Protein AF-A0A376Y9Z8-F1 (afdb_monomer_lite)

InterPro domains:
  IPR008007 Peptidase M42 [PF05343] (1-82)
  IPR023367 Peptidase M42, domain 2 [G3DSA:2.40.30.40] (10-84)
  IPR051464 Peptidase M42 aminopeptidase [PTHR32481] (1-82)

Foldseek 3Di:
DDDDDPDDKDWDFDDADFQGKTWIDTDPDDQQVCQAQHWDWDQAPVRQTQIWTWHFDDDPRHTDRIITGRPGRGPVSNVVSRVCSVPPPDD

pLDDT: mean 91.06, std 14.17, range [37.16, 98.44]

Structure (mmCIF, N/CA/C/O backbone):
data_AF-A0A376Y9Z8-F1
#
_entry.id   AF-A0A376Y9Z8-F1
#
loop_
_atom_site.group_PDB
_atom_site.id
_atom_site.type_symbol
_atom_site.label_atom_id
_atom_site.label_alt_id
_atom_site.label_comp_id
_atom_site.label_asym_id
_atom_site.label_entity_id
_atom_site.label_seq_id
_atom_site.pdbx_PDB_ins_code
_atom_site.Cartn_x
_atom_site.Cartn_y
_atom_site.Cartn_z
_atom_site.occupancy
_atom_site.B_iso_or_equiv
_atom_site.auth_seq_id
_atom_site.auth_comp_id
_atom_site.auth_asym_id
_atom_site.auth_atom_id
_atom_site.pdbx_PDB_model_num
ATOM 1 N N . MET A 1 1 ? 24.220 -29.814 -0.740 1.00 73.69 1 MET A N 1
ATOM 2 C CA . MET A 1 1 ? 23.483 -28.808 0.056 1.00 73.69 1 MET A CA 1
ATOM 3 C C . MET A 1 1 ? 22.519 -28.104 -0.887 1.00 73.69 1 MET A C 1
ATOM 5 O O . MET A 1 1 ? 22.968 -27.697 -1.948 1.00 73.69 1 MET A O 1
ATOM 9 N N . ILE A 1 2 ? 21.227 -28.031 -0.555 1.00 86.94 2 ILE A N 1
ATOM 10 C CA . ILE A 1 2 ? 20.206 -27.320 -1.347 1.00 86.94 2 ILE A CA 1
ATOM 11 C C . ILE A 1 2 ? 19.759 -26.104 -0.530 1.00 86.94 2 ILE A C 1
ATOM 13 O O . ILE A 1 2 ? 19.508 -26.250 0.664 1.00 86.94 2 ILE A O 1
ATOM 17 N N . CYS A 1 3 ? 19.698 -24.927 -1.155 1.00 92.25 3 CYS A N 1
ATOM 18 C CA . CYS A 1 3 ? 19.310 -23.664 -0.522 1.00 92.25 3 CYS A CA 1
ATOM 19 C C . CYS A 1 3 ? 18.313 -22.911 -1.416 1.00 92.25 3 CYS A C 1
ATOM 21 O O . CYS A 1 3 ? 18.479 -22.889 -2.635 1.00 92.25 3 CYS A O 1
ATOM 23 N N . ALA A 1 4 ? 17.298 -22.305 -0.800 1.00 94.69 4 ALA A N 1
ATOM 24 C CA . ALA A 1 4 ? 16.298 -21.442 -1.425 1.00 94.69 4 ALA A CA 1
ATOM 25 C C . ALA A 1 4 ? 15.914 -20.319 -0.446 1.00 94.69 4 ALA A C 1
ATOM 27 O O . ALA A 1 4 ? 16.085 -20.474 0.765 1.00 94.69 4 ALA A O 1
ATOM 28 N N . HIS A 1 5 ? 15.403 -19.202 -0.964 1.00 94.75 5 HIS A N 1
ATOM 29 C CA . HIS A 1 5 ? 14.957 -18.074 -0.147 1.00 94.75 5 HIS A CA 1
ATOM 30 C C . HIS A 1 5 ? 13.458 -18.206 0.186 1.00 94.75 5 HIS A C 1
ATOM 32 O O . HIS A 1 5 ? 12.690 -18.742 -0.611 1.00 94.75 5 HIS A O 1
ATOM 38 N N . MET A 1 6 ? 13.054 -17.781 1.388 1.00 96.19 6 MET A N 1
ATOM 39 C CA . MET A 1 6 ? 11.660 -17.860 1.869 1.00 96.19 6 MET A CA 1
ATOM 40 C C . MET A 1 6 ? 10.950 -16.505 1.840 1.00 96.19 6 MET A C 1
ATOM 42 O O . MET A 1 6 ? 9.743 -16.429 2.056 1.00 96.19 6 MET A O 1
ATOM 46 N N . ASP A 1 7 ? 11.709 -15.433 1.647 1.00 94.81 7 ASP A N 1
ATOM 47 C CA . ASP A 1 7 ? 11.210 -14.075 1.583 1.00 94.81 7 ASP A CA 1
ATOM 48 C C . ASP A 1 7 ? 10.697 -13.741 0.183 1.00 94.81 7 ASP A C 1
ATOM 50 O O . ASP A 1 7 ? 11.211 -14.205 -0.836 1.00 94.81 7 ASP A O 1
ATOM 54 N N . GLU A 1 8 ? 9.675 -12.898 0.151 1.00 96.25 8 GLU A N 1
ATOM 55 C CA . GLU A 1 8 ? 9.110 -12.341 -1.067 1.00 96.25 8 GLU A CA 1
ATOM 56 C C . GLU A 1 8 ? 9.317 -10.826 -1.070 1.00 96.25 8 GLU A C 1
ATOM 58 O O . GLU A 1 8 ? 9.461 -10.183 -0.026 1.00 96.25 8 GLU A O 1
ATOM 63 N N . VAL A 1 9 ? 9.290 -10.235 -2.263 1.00 97.25 9 VAL A N 1
ATOM 64 C CA . VAL A 1 9 ? 9.191 -8.780 -2.391 1.00 97.25 9 VAL A CA 1
ATOM 65 C C . VAL A 1 9 ? 7.813 -8.309 -1.925 1.00 97.25 9 VAL A C 1
ATOM 67 O O . VAL A 1 9 ? 6.808 -8.988 -2.129 1.00 97.25 9 VAL A O 1
ATOM 70 N N . GLY A 1 10 ? 7.741 -7.123 -1.330 1.00 97.56 10 GLY A N 1
ATOM 71 C CA . GLY A 1 10 ? 6.482 -6.609 -0.800 1.00 97.56 10 GLY A CA 1
ATOM 72 C C . GLY A 1 10 ? 6.587 -5.180 -0.298 1.00 97.56 10 GLY A C 1
ATOM 73 O O . GLY A 1 10 ? 7.391 -4.392 -0.795 1.00 97.56 10 GLY A O 1
ATOM 74 N N . PHE A 1 11 ? 5.767 -4.847 0.695 1.00 98.25 11 PHE A N 1
ATOM 75 C CA . PHE A 1 11 ? 5.694 -3.508 1.268 1.00 98.25 11 PHE A CA 1
ATOM 76 C C . PHE A 1 11 ? 5.614 -3.563 2.792 1.00 98.25 11 PHE A C 1
ATOM 78 O O . PHE A 1 11 ? 5.033 -4.486 3.362 1.00 98.25 11 PHE A O 1
ATOM 85 N N . MET A 1 12 ? 6.169 -2.548 3.447 1.00 97.88 12 MET A N 1
ATOM 86 C CA . MET A 1 12 ? 6.123 -2.361 4.893 1.00 97.88 12 MET A CA 1
ATOM 87 C C . MET A 1 12 ? 5.392 -1.062 5.228 1.00 97.88 12 MET A C 1
ATOM 89 O O . MET A 1 12 ? 5.689 -0.018 4.649 1.00 97.88 12 MET A O 1
ATOM 93 N N . VAL A 1 13 ? 4.462 -1.124 6.184 1.00 97.62 13 VAL A N 1
ATOM 94 C CA . VAL A 1 13 ? 3.779 0.059 6.726 1.00 97.62 13 VAL A CA 1
ATOM 95 C C . VAL A 1 13 ? 4.795 0.971 7.411 1.00 97.62 13 VAL A C 1
ATOM 97 O O . VAL A 1 13 ? 5.529 0.530 8.294 1.00 97.62 13 VAL A O 1
ATOM 100 N N . ARG A 1 14 ? 4.826 2.243 7.005 1.00 97.94 14 ARG A N 1
ATOM 101 C CA . ARG A 1 14 ? 5.724 3.274 7.542 1.00 97.94 14 ARG A CA 1
ATOM 102 C C . ARG A 1 14 ? 5.001 4.213 8.500 1.00 97.94 14 ARG A C 1
ATOM 104 O O . ARG A 1 14 ? 5.503 4.488 9.586 1.00 97.94 14 ARG A O 1
ATOM 111 N N . SER A 1 15 ? 3.858 4.736 8.076 1.00 97.81 15 SER A N 1
ATOM 112 C CA . SER A 1 15 ? 3.075 5.724 8.818 1.00 97.81 15 SER A CA 1
ATOM 113 C C . SER A 1 15 ? 1.606 5.634 8.441 1.00 97.81 15 SER A C 1
ATOM 115 O O . SER A 1 15 ? 1.249 5.059 7.415 1.00 97.81 15 SER A O 1
ATOM 117 N N . ILE A 1 16 ? 0.753 6.189 9.297 1.00 97.56 16 ILE A N 1
ATOM 118 C CA . ILE A 1 16 ? -0.683 6.306 9.056 1.00 97.56 16 ILE A CA 1
ATOM 119 C C . ILE A 1 16 ? -1.042 7.778 9.230 1.00 97.56 16 ILE A C 1
ATOM 121 O O . ILE A 1 16 ? -0.704 8.381 10.253 1.00 97.56 16 ILE A O 1
ATOM 125 N N . SER A 1 17 ? -1.670 8.360 8.211 1.00 96.69 17 SER A N 1
ATOM 126 C CA . SER A 1 17 ? -2.088 9.758 8.208 1.00 96.69 17 SER A CA 1
ATOM 127 C C . SER A 1 17 ? -3.333 9.968 9.076 1.00 96.69 17 SER A C 1
ATOM 129 O O . SER A 1 17 ? -4.008 9.018 9.481 1.00 96.69 17 SER A O 1
ATOM 131 N N . ARG A 1 18 ? -3.666 11.232 9.362 1.00 96.44 18 ARG A N 1
ATOM 132 C CA . ARG A 1 18 ? -4.867 11.572 10.145 1.00 96.44 18 ARG A CA 1
ATOM 133 C C . ARG A 1 18 ? -6.153 11.205 9.412 1.00 96.44 18 ARG A C 1
ATOM 135 O O . ARG A 1 18 ? -7.135 10.861 10.056 1.00 96.44 18 ARG A O 1
ATOM 142 N N . GLU A 1 19 ? -6.110 11.249 8.087 1.00 96.12 19 GLU A N 1
ATOM 143 C CA . GLU A 1 19 ? -7.196 10.942 7.158 1.00 96.12 19 GLU A CA 1
ATOM 144 C C . GLU A 1 19 ? -7.365 9.430 6.932 1.00 96.12 19 GLU A C 1
ATOM 146 O O . GLU A 1 19 ? -8.285 9.023 6.234 1.00 96.12 19 GLU A O 1
ATOM 151 N N . GLY A 1 20 ? -6.497 8.594 7.519 1.00 95.81 20 GLY A N 1
ATOM 152 C CA . GLY A 1 20 ? -6.563 7.136 7.396 1.00 95.81 20 GLY A CA 1
ATOM 153 C C . GLY A 1 20 ? -5.755 6.547 6.234 1.00 95.81 20 GLY A C 1
ATOM 154 O O . GLY A 1 20 ? -5.841 5.345 5.991 1.00 95.81 20 GLY A O 1
ATOM 155 N N . ALA A 1 21 ? -4.935 7.343 5.539 1.00 95.88 21 ALA A N 1
ATOM 156 C CA . ALA A 1 21 ? -4.042 6.820 4.507 1.00 95.88 21 ALA A CA 1
ATOM 157 C C . ALA A 1 21 ? -2.848 6.084 5.137 1.00 95.88 21 ALA A C 1
ATOM 159 O O . ALA A 1 21 ? -2.239 6.581 6.086 1.00 95.88 21 ALA A O 1
ATOM 160 N N . ILE A 1 22 ? -2.487 4.915 4.603 1.00 98.19 22 ILE A N 1
ATOM 161 C CA . ILE A 1 22 ? -1.402 4.082 5.139 1.00 98.19 22 ILE A CA 1
ATOM 162 C C . ILE A 1 22 ? -0.188 4.193 4.218 1.00 98.19 22 ILE A C 1
ATOM 164 O O . ILE A 1 22 ? -0.152 3.556 3.169 1.00 98.19 22 ILE A O 1
ATOM 168 N N . ASP A 1 23 ? 0.819 4.978 4.593 1.00 98.31 23 ASP A N 1
ATOM 169 C CA . ASP A 1 23 ? 2.044 5.102 3.801 1.00 98.31 23 ASP A CA 1
ATOM 170 C C . ASP A 1 23 ? 2.890 3.827 3.915 1.00 98.31 23 ASP A C 1
ATOM 172 O O . ASP A 1 23 ? 3.101 3.291 5.013 1.00 98.31 23 ASP A O 1
ATOM 176 N N . VAL A 1 24 ? 3.438 3.367 2.789 1.00 98.44 24 VAL A N 1
ATOM 177 C CA . VAL A 1 24 ? 4.255 2.150 2.724 1.00 98.44 24 VAL A CA 1
ATOM 178 C C . VAL A 1 24 ? 5.591 2.366 2.016 1.00 98.44 24 VAL A C 1
ATOM 180 O O . VAL A 1 24 ? 5.741 3.214 1.137 1.00 98.44 24 VAL A O 1
ATOM 183 N N . LEU A 1 25 ? 6.580 1.558 2.395 1.00 98.00 25 LEU A N 1
ATOM 184 C CA . LEU A 1 25 ? 7.882 1.467 1.733 1.00 98.00 25 LEU A CA 1
ATOM 185 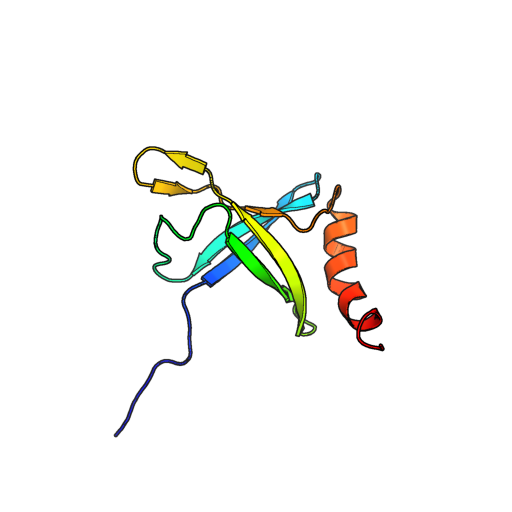C C . LEU A 1 25 ? 8.051 0.091 1.080 1.00 98.00 25 LEU A C 1
ATOM 187 O O . LEU A 1 25 ? 7.583 -0.900 1.642 1.00 98.00 25 LEU A O 1
ATOM 191 N N . PRO A 1 26 ? 8.721 -0.003 -0.079 1.00 97.50 26 PRO A N 1
ATOM 192 C CA . PRO A 1 26 ? 8.957 -1.280 -0.733 1.00 97.50 26 PRO A CA 1
ATOM 193 C C . PRO A 1 26 ? 10.037 -2.071 0.018 1.00 97.50 26 PRO A C 1
ATOM 195 O O . PRO A 1 26 ? 11.042 -1.512 0.459 1.00 97.50 26 PRO A O 1
ATOM 198 N N . VAL A 1 27 ? 9.842 -3.382 0.126 1.00 97.38 27 VAL A N 1
ATOM 199 C CA . VAL A 1 27 ? 10.828 -4.344 0.627 1.00 97.38 27 VAL A CA 1
ATOM 200 C C . VAL A 1 27 ? 11.265 -5.206 -0.553 1.00 97.38 27 VAL A C 1
ATOM 202 O O . VAL A 1 27 ? 10.449 -5.890 -1.173 1.00 97.38 27 VAL A O 1
ATOM 205 N N . GLY A 1 28 ? 12.551 -5.133 -0.897 1.00 95.56 28 GLY A N 1
ATOM 206 C CA . GLY A 1 28 ? 13.085 -5.715 -2.128 1.00 95.56 28 GLY A CA 1
ATOM 207 C C . GLY A 1 28 ? 12.747 -4.898 -3.384 1.00 95.56 28 GLY A C 1
ATOM 208 O O . GLY A 1 28 ? 12.282 -3.759 -3.313 1.00 95.56 28 GLY A O 1
ATOM 209 N N . ASN A 1 29 ? 13.008 -5.468 -4.565 1.00 95.81 29 ASN A N 1
ATOM 210 C CA . ASN A 1 29 ? 12.862 -4.764 -5.843 1.00 95.81 29 ASN A CA 1
ATOM 211 C C . ASN A 1 29 ? 11.478 -4.984 -6.481 1.00 95.81 29 ASN A C 1
ATOM 213 O O . ASN A 1 29 ? 11.344 -5.664 -7.501 1.00 95.81 29 ASN A O 1
ATOM 217 N N . VAL A 1 30 ? 10.432 -4.415 -5.873 1.00 97.06 30 VAL A N 1
ATOM 218 C CA . VAL A 1 30 ? 9.083 -4.438 -6.461 1.00 97.06 30 VAL A CA 1
ATOM 219 C C . VAL A 1 30 ? 9.071 -3.624 -7.757 1.00 97.06 30 VAL A C 1
ATOM 221 O O . VAL A 1 30 ? 9.467 -2.455 -7.759 1.00 97.06 30 VAL A O 1
ATOM 224 N N . ARG A 1 31 ? 8.587 -4.219 -8.855 1.00 96.50 31 ARG A N 1
ATOM 225 C CA . ARG A 1 31 ? 8.514 -3.575 -10.179 1.00 96.50 31 ARG A CA 1
ATOM 226 C C . ARG A 1 31 ? 7.708 -2.276 -10.123 1.00 96.50 31 ARG A C 1
ATOM 228 O O . ARG A 1 31 ? 6.637 -2.263 -9.530 1.00 96.50 31 ARG A O 1
ATOM 235 N N . MET A 1 32 ? 8.159 -1.227 -10.814 1.00 96.19 32 MET A N 1
ATOM 236 C CA . MET A 1 32 ? 7.465 0.075 -10.840 1.00 96.19 32 MET A CA 1
ATOM 237 C C . MET A 1 32 ? 6.009 -0.037 -11.310 1.00 96.19 32 MET A C 1
ATOM 239 O O . MET A 1 32 ? 5.114 0.515 -10.681 1.00 96.19 32 MET A O 1
ATOM 243 N N . ALA A 1 33 ? 5.752 -0.843 -12.344 1.00 94.31 33 ALA A N 1
ATOM 244 C CA . ALA A 1 33 ? 4.400 -1.095 -12.851 1.00 94.31 33 ALA A CA 1
ATOM 245 C C . ALA A 1 33 ? 3.472 -1.812 -11.846 1.00 94.31 33 ALA A C 1
ATOM 247 O O . ALA A 1 33 ? 2.259 -1.770 -12.008 1.00 94.31 33 ALA A O 1
ATOM 248 N N . ALA A 1 34 ? 4.023 -2.457 -10.811 1.00 95.88 34 ALA A N 1
ATOM 249 C CA . ALA A 1 34 ? 3.268 -3.140 -9.758 1.00 95.88 34 ALA A CA 1
ATOM 250 C C . ALA A 1 34 ? 3.066 -2.264 -8.504 1.00 95.88 34 ALA A C 1
ATOM 252 O O . ALA A 1 34 ? 2.703 -2.775 -7.448 1.00 95.88 34 ALA A O 1
ATOM 253 N N . ARG A 1 35 ? 3.335 -0.955 -8.590 1.00 97.44 35 ARG A N 1
ATOM 254 C CA . ARG A 1 35 ? 3.192 -0.002 -7.474 1.00 97.44 35 ARG A CA 1
ATOM 255 C C . ARG A 1 35 ? 1.965 0.909 -7.595 1.00 97.44 35 ARG A C 1
ATOM 257 O O . ARG A 1 35 ? 1.808 1.795 -6.766 1.00 97.44 35 ARG A O 1
ATOM 264 N N . GLN A 1 36 ? 1.124 0.712 -8.613 1.00 97.31 36 GLN A N 1
ATOM 265 C CA . GLN A 1 36 ? -0.069 1.529 -8.865 1.00 97.31 36 GLN A CA 1
ATOM 266 C C . GLN A 1 36 ? -1.321 0.659 -8.989 1.00 97.31 36 GLN A C 1
ATOM 268 O O . GLN A 1 36 ? -1.292 -0.373 -9.668 1.00 97.31 36 GLN A O 1
ATOM 273 N N . LEU A 1 37 ? -2.408 1.099 -8.352 1.00 97.44 37 LEU A N 1
ATOM 274 C CA . LEU A 1 37 ? -3.741 0.478 -8.362 1.00 97.44 37 LEU A CA 1
ATOM 275 C C . LEU A 1 37 ? -3.741 -1.053 -8.166 1.00 97.44 37 LEU A C 1
ATOM 277 O O . LEU A 1 37 ? -4.459 -1.778 -8.858 1.00 97.44 37 LEU A O 1
ATOM 281 N N . GLN A 1 38 ? -2.921 -1.564 -7.244 1.00 98.25 38 GLN A N 1
ATOM 282 C CA . GLN A 1 38 ? -2.803 -3.003 -6.991 1.00 98.25 38 GLN A CA 1
ATOM 283 C C . GLN A 1 38 ? -3.605 -3.434 -5.758 1.00 98.25 38 GLN A C 1
ATOM 285 O O . GLN A 1 38 ? -3.437 -2.840 -4.692 1.00 98.25 38 GLN A O 1
ATOM 290 N N . PRO A 1 39 ? -4.426 -4.496 -5.836 1.00 98.12 39 PRO A N 1
ATOM 291 C CA . PRO A 1 39 ? -5.027 -5.083 -4.646 1.00 98.12 39 PRO A CA 1
ATOM 292 C C . PRO A 1 39 ? -3.939 -5.720 -3.773 1.00 98.12 39 PRO A C 1
ATOM 294 O O . PRO A 1 39 ? -3.126 -6.520 -4.239 1.00 98.12 39 PRO A O 1
ATOM 297 N N . VAL A 1 40 ? -3.936 -5.383 -2.487 1.00 97.94 40 VAL A N 1
ATOM 298 C CA . VAL A 1 40 ? -2.968 -5.871 -1.500 1.00 97.94 40 VAL A CA 1
ATOM 299 C C . VAL A 1 40 ? -3.668 -6.311 -0.218 1.00 97.94 40 VAL A C 1
ATOM 301 O O . VAL A 1 40 ? -4.870 -6.123 -0.026 1.00 97.94 40 VAL A O 1
ATOM 304 N N . ARG A 1 41 ? -2.901 -6.921 0.686 1.00 97.25 41 ARG A N 1
ATOM 305 C CA . ARG A 1 41 ? -3.347 -7.256 2.038 1.00 97.25 41 ARG A CA 1
ATOM 306 C C . ARG A 1 41 ? -2.317 -6.797 3.058 1.00 97.25 41 ARG A C 1
ATOM 308 O O . ARG A 1 41 ? -1.131 -7.077 2.899 1.00 97.25 41 ARG A O 1
ATOM 315 N N . ILE A 1 42 ? -2.776 -6.158 4.124 1.00 96.94 42 ILE A N 1
ATOM 316 C CA . ILE A 1 42 ? -1.950 -5.832 5.286 1.00 96.94 42 ILE A CA 1
ATOM 317 C C . ILE A 1 42 ? -2.121 -6.959 6.297 1.00 96.94 42 ILE A C 1
ATOM 319 O O . ILE A 1 42 ? -3.247 -7.300 6.660 1.00 96.94 42 ILE A O 1
ATOM 323 N N . THR A 1 43 ? -1.008 -7.549 6.734 1.00 95.56 43 THR A N 1
ATOM 324 C CA . THR A 1 43 ? -1.008 -8.541 7.817 1.00 95.56 43 THR A CA 1
ATOM 325 C C . THR A 1 43 ? -0.580 -7.850 9.105 1.00 95.56 43 THR A C 1
ATOM 327 O O . THR A 1 43 ? 0.514 -7.290 9.164 1.00 95.56 43 THR A O 1
ATOM 330 N N . THR A 1 44 ? -1.445 -7.841 10.118 1.00 94.56 44 THR A N 1
ATOM 331 C CA . THR A 1 44 ? -1.140 -7.218 11.415 1.00 94.56 44 THR A CA 1
ATOM 332 C C . THR A 1 44 ? -0.324 -8.153 12.306 1.00 94.56 44 THR A C 1
ATOM 334 O O . THR A 1 44 ? -0.147 -9.332 11.999 1.00 94.56 44 THR A O 1
ATOM 337 N N . ARG A 1 45 ? 0.144 -7.645 13.454 1.00 92.06 45 ARG A N 1
ATOM 338 C CA . ARG A 1 45 ? 0.837 -8.457 14.472 1.00 92.06 45 ARG A CA 1
ATOM 339 C C . ARG A 1 45 ? -0.020 -9.604 15.018 1.00 92.06 45 ARG A C 1
ATOM 341 O O . ARG A 1 45 ? 0.532 -10.595 15.470 1.00 92.06 45 ARG A O 1
ATOM 348 N N . GLU A 1 46 ? -1.344 -9.477 14.958 1.00 91.25 46 GLU A N 1
ATOM 349 C CA . GLU A 1 46 ? -2.292 -10.521 15.369 1.00 91.25 46 GLU A CA 1
ATOM 350 C C . GLU A 1 46 ? -2.678 -11.465 14.216 1.00 91.25 46 GLU A C 1
ATOM 352 O O . GLU A 1 46 ? -3.674 -12.184 14.304 1.00 91.25 46 GLU A O 1
ATOM 357 N N . GLU A 1 47 ? -1.928 -11.425 13.108 1.00 91.12 47 GLU A N 1
ATOM 358 C CA . GLU A 1 47 ? -2.143 -12.219 11.890 1.00 91.12 47 GLU A CA 1
ATOM 359 C C . GLU A 1 47 ? -3.490 -11.958 11.190 1.00 91.12 47 GLU A C 1
ATOM 361 O O . GLU A 1 47 ? -3.930 -12.707 10.310 1.00 91.12 47 GLU A O 1
ATOM 366 N N . CYS A 1 48 ? -4.140 -10.845 11.536 1.00 91.31 48 CYS A N 1
ATOM 367 C CA . CYS A 1 48 ? -5.311 -10.345 10.834 1.00 91.31 48 CYS A CA 1
ATOM 368 C C . CYS A 1 48 ? -4.915 -9.862 9.436 1.00 91.31 48 CYS A C 1
ATOM 370 O O . CYS A 1 48 ? -3.913 -9.166 9.281 1.00 91.31 48 CYS A O 1
ATOM 372 N N . LYS A 1 49 ? -5.713 -10.216 8.422 1.00 94.06 49 LYS A N 1
ATOM 373 C CA . LYS A 1 49 ? -5.483 -9.821 7.025 1.00 94.06 49 LYS A CA 1
ATOM 374 C C . LYS A 1 49 ? -6.544 -8.819 6.600 1.00 94.06 49 LYS A C 1
ATOM 376 O O . LYS A 1 49 ? -7.711 -9.188 6.491 1.00 94.06 49 LYS A O 1
ATOM 381 N N . ILE A 1 50 ? -6.120 -7.590 6.340 1.00 95.88 50 ILE A N 1
ATOM 382 C CA . ILE A 1 50 ? -6.988 -6.489 5.919 1.00 95.88 50 ILE A CA 1
ATOM 383 C C . ILE A 1 50 ? -6.772 -6.266 4.419 1.00 95.88 50 ILE A C 1
ATOM 385 O O . ILE A 1 50 ? -5.630 -6.002 4.029 1.00 95.88 50 ILE A O 1
ATOM 389 N N . PRO A 1 51 ? -7.799 -6.417 3.564 1.00 96.88 51 PRO A N 1
ATOM 390 C CA . PRO A 1 51 ? -7.675 -6.078 2.152 1.00 96.88 51 PRO A CA 1
ATOM 391 C C . PRO A 1 51 ? -7.526 -4.562 1.980 1.00 96.88 51 PRO A C 1
ATOM 393 O O . PRO A 1 51 ? -8.091 -3.788 2.750 1.00 96.88 51 PRO A O 1
ATOM 396 N N . GLY A 1 52 ? -6.787 -4.147 0.957 1.00 97.12 52 GLY A N 1
ATOM 397 C CA . GLY A 1 52 ? -6.638 -2.743 0.595 1.00 97.12 52 GLY A CA 1
ATOM 398 C C . GLY A 1 52 ? -6.201 -2.564 -0.853 1.00 97.12 52 GLY A C 1
ATOM 399 O O . GLY A 1 52 ? -5.889 -3.535 -1.548 1.00 97.12 52 GLY A O 1
ATOM 400 N N . LEU A 1 53 ? -6.171 -1.315 -1.300 1.00 98.38 53 LEU A N 1
A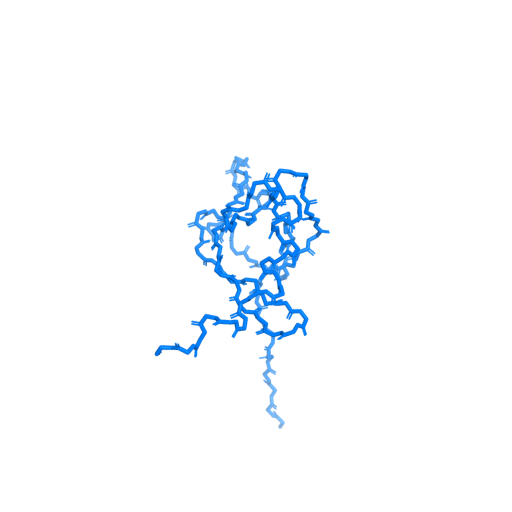TOM 401 C CA . LEU A 1 53 ? -5.704 -0.912 -2.620 1.00 98.38 53 LEU A CA 1
ATOM 402 C C . LEU A 1 53 ? -4.423 -0.093 -2.468 1.00 98.38 53 LEU A C 1
AT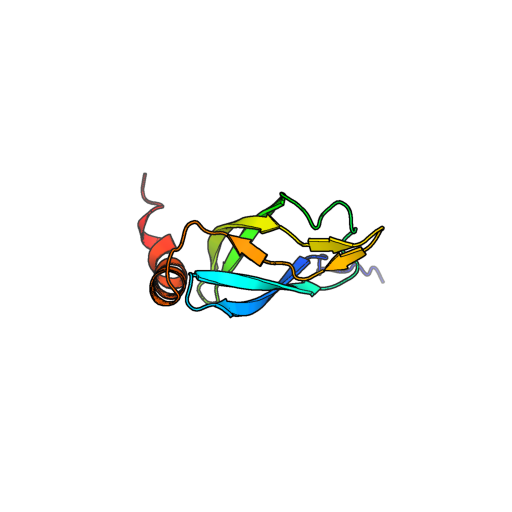OM 404 O O . LEU A 1 53 ? -4.426 0.957 -1.834 1.00 98.38 53 LEU A O 1
ATOM 408 N N . LEU A 1 54 ? -3.327 -0.586 -3.033 1.00 98.44 54 LEU A N 1
ATOM 409 C CA . LEU A 1 54 ? -2.063 0.130 -3.123 1.00 98.44 54 LEU A CA 1
ATOM 410 C C . LEU A 1 54 ? -2.097 1.077 -4.318 1.00 98.44 54 LEU A C 1
ATOM 412 O O . LEU A 1 54 ? -2.371 0.638 -5.437 1.00 98.44 54 LEU A O 1
ATOM 416 N N . ASP A 1 55 ? -1.709 2.325 -4.102 1.00 98.19 55 ASP A N 1
ATOM 417 C CA . ASP A 1 55 ? -1.408 3.260 -5.176 1.00 98.19 55 ASP A CA 1
ATOM 418 C C . ASP A 1 55 ? -0.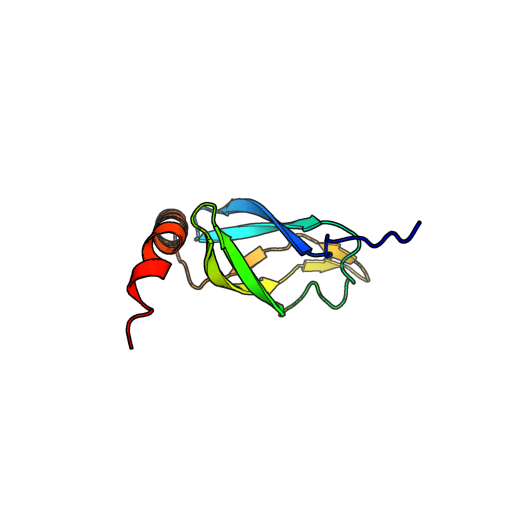159 4.093 -4.874 1.00 98.19 55 ASP A C 1
ATOM 420 O O . ASP A 1 55 ? 0.275 4.196 -3.725 1.00 98.19 55 ASP A O 1
ATOM 424 N N . GLY A 1 56 ? 0.448 4.661 -5.911 1.00 97.06 56 GLY A N 1
ATOM 425 C CA . GLY A 1 56 ? 1.654 5.471 -5.789 1.00 97.06 56 GLY A CA 1
ATOM 426 C C . GLY A 1 56 ? 1.752 6.537 -6.869 1.00 97.06 56 GLY A C 1
ATOM 427 O O . GLY A 1 56 ? 1.254 6.373 -7.987 1.00 97.06 56 GLY A O 1
ATOM 428 N N . AS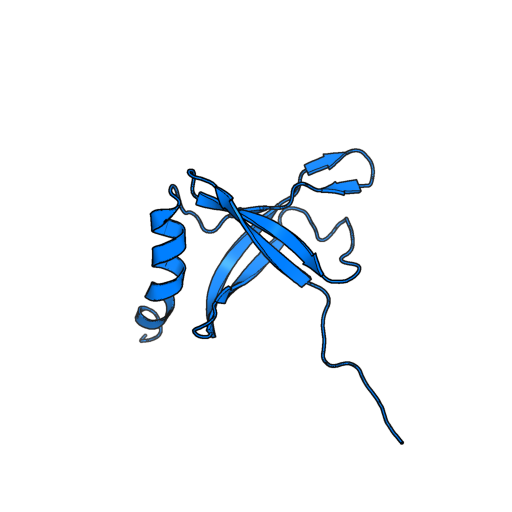P A 1 57 ? 2.458 7.614 -6.545 1.00 96.62 57 ASP A N 1
ATOM 429 C CA . ASP A 1 57 ? 2.637 8.759 -7.427 1.00 96.62 57 ASP A CA 1
ATOM 430 C C . ASP A 1 57 ? 3.707 8.457 -8.477 1.00 96.62 57 ASP A C 1
ATOM 432 O O . ASP A 1 57 ? 4.871 8.183 -8.152 1.00 96.62 57 ASP A O 1
ATOM 436 N N . ARG A 1 58 ? 3.318 8.534 -9.755 1.00 95.12 58 ARG A N 1
ATOM 437 C CA . ARG A 1 58 ? 4.223 8.312 -10.887 1.00 95.12 58 ARG A CA 1
ATOM 438 C C . ARG A 1 58 ? 4.841 9.616 -11.374 1.00 95.12 58 ARG A C 1
ATOM 440 O O . ARG A 1 58 ? 4.140 10.503 -11.855 1.00 95.12 58 ARG A O 1
ATOM 447 N N . GLN A 1 59 ? 6.167 9.681 -11.335 1.00 95.44 59 GLN A N 1
ATOM 448 C CA . GLN A 1 59 ? 6.972 10.758 -11.906 1.00 95.44 59 GLN A CA 1
ATOM 449 C C . GLN A 1 59 ? 7.911 10.157 -12.955 1.00 95.44 59 GLN A C 1
ATOM 451 O O . GLN A 1 59 ? 8.921 9.531 -12.640 1.00 95.44 59 GLN A O 1
ATOM 456 N N . GLY A 1 60 ? 7.543 10.291 -14.232 1.00 93.75 60 GLY A N 1
ATOM 457 C CA . GLY A 1 60 ? 8.256 9.625 -15.321 1.00 93.75 60 GLY A CA 1
ATOM 458 C C . GLY A 1 60 ? 8.162 8.101 -15.204 1.00 93.75 60 GLY A C 1
ATOM 459 O O . GLY A 1 60 ? 7.064 7.543 -15.289 1.00 93.75 60 GLY A O 1
ATOM 460 N N . ASN A 1 61 ? 9.314 7.446 -15.030 1.00 92.38 61 ASN A N 1
ATOM 461 C CA . ASN A 1 61 ? 9.421 5.991 -14.887 1.00 92.38 61 ASN A CA 1
ATOM 462 C C . ASN A 1 61 ? 9.419 5.514 -13.422 1.00 92.38 61 ASN A C 1
ATOM 464 O O . ASN A 1 61 ? 9.323 4.313 -13.169 1.00 92.38 61 ASN A O 1
ATOM 468 N N . ASP A 1 62 ? 9.516 6.441 -12.468 1.00 94.31 62 ASP A N 1
ATOM 469 C CA . ASP A 1 62 ? 9.552 6.124 -11.046 1.00 94.31 62 ASP A CA 1
ATOM 470 C C . ASP A 1 62 ? 8.164 6.242 -10.424 1.00 94.31 62 ASP A C 1
ATOM 472 O O . ASP A 1 62 ? 7.402 7.168 -10.710 1.00 94.31 62 ASP A O 1
ATOM 476 N N . VAL A 1 63 ? 7.849 5.294 -9.540 1.00 95.75 63 VAL A N 1
ATOM 477 C CA . VAL A 1 63 ? 6.645 5.323 -8.706 1.00 95.75 63 VAL A CA 1
ATOM 478 C C . VAL A 1 63 ? 7.069 5.353 -7.242 1.00 95.75 63 VAL A C 1
ATOM 480 O O . VAL A 1 63 ? 7.752 4.440 -6.757 1.00 95.75 63 VAL A O 1
ATOM 483 N N . SER A 1 64 ? 6.673 6.422 -6.553 1.00 94.50 64 SER A N 1
ATOM 484 C CA . SER A 1 64 ? 7.022 6.714 -5.159 1.00 94.50 64 SER A CA 1
ATOM 485 C C . SER A 1 64 ? 5.785 7.149 -4.361 1.00 94.50 64 SER A C 1
ATOM 487 O O . SER A 1 64 ? 4.669 6.966 -4.833 1.00 94.50 64 SER A O 1
ATOM 489 N N . ALA A 1 65 ? 5.971 7.648 -3.132 1.00 95.94 65 ALA A N 1
ATOM 490 C CA . ALA A 1 65 ? 4.884 8.099 -2.248 1.00 95.94 65 ALA A CA 1
ATOM 491 C C . ALA A 1 65 ? 3.710 7.098 -2.141 1.00 95.94 65 ALA A C 1
ATOM 493 O O . ALA A 1 65 ? 2.543 7.467 -2.216 1.00 95.94 65 ALA A O 1
ATOM 494 N N . MET A 1 66 ? 4.037 5.811 -1.999 1.00 97.75 66 MET A N 1
ATOM 495 C CA . MET A 1 66 ? 3.044 4.741 -2.038 1.00 97.75 66 MET A CA 1
ATOM 496 C C . MET A 1 66 ? 2.185 4.709 -0.780 1.00 97.75 66 MET A C 1
ATOM 498 O O . MET A 1 66 ? 2.694 4.807 0.341 1.00 97.75 66 MET A O 1
ATOM 502 N N . ARG A 1 67 ? 0.887 4.499 -0.984 1.00 98.12 67 ARG A N 1
ATOM 503 C CA . ARG A 1 67 ? -0.131 4.430 0.058 1.00 98.12 67 ARG A CA 1
ATOM 504 C C . ARG A 1 67 ? -1.054 3.250 -0.172 1.00 98.12 67 ARG A C 1
ATOM 506 O O . ARG A 1 67 ? -1.330 2.884 -1.309 1.00 98.12 67 ARG A O 1
ATOM 513 N N . VAL A 1 68 ? -1.547 2.673 0.914 1.00 98.38 68 VAL A N 1
ATOM 514 C CA . VAL A 1 68 ? -2.611 1.673 0.891 1.00 98.38 68 VAL A CA 1
ATOM 515 C C . VAL A 1 68 ? -3.882 2.299 1.445 1.00 98.38 68 VAL A C 1
ATOM 517 O O . VAL A 1 68 ? -3.884 2.826 2.559 1.00 98.38 68 VAL A O 1
ATOM 520 N N . ASP A 1 69 ? -4.953 2.223 0.666 1.00 97.44 69 ASP A N 1
ATOM 521 C CA . ASP A 1 69 ? -6.302 2.583 1.081 1.00 97.44 69 ASP A CA 1
ATOM 522 C C . ASP A 1 69 ? -7.065 1.327 1.524 1.00 97.44 69 ASP A C 1
ATOM 524 O O . ASP A 1 69 ? -7.090 0.314 0.821 1.00 97.44 69 ASP A O 1
ATOM 528 N N . ILE A 1 70 ? -7.673 1.391 2.706 1.00 96.69 70 ILE A N 1
ATOM 529 C CA . ILE A 1 70 ? -8.521 0.333 3.273 1.00 96.69 70 ILE A CA 1
ATOM 530 C C . ILE A 1 70 ? -9.979 0.793 3.456 1.00 96.69 70 ILE A C 1
ATOM 532 O O . ILE A 1 70 ? -10.768 0.101 4.095 1.00 96.69 70 ILE A O 1
ATOM 536 N N . GLY A 1 71 ? -10.335 1.971 2.935 1.00 95.88 71 GLY A N 1
ATOM 537 C CA . GLY A 1 71 ? -11.641 2.611 3.096 1.00 95.88 71 GLY A CA 1
ATOM 538 C C . GLY A 1 71 ? -11.817 3.387 4.407 1.00 95.88 71 GLY A C 1
ATOM 539 O O . GLY A 1 71 ? -12.936 3.801 4.713 1.00 95.88 71 GLY A O 1
ATOM 540 N N . ALA A 1 72 ? -10.746 3.577 5.182 1.00 96.38 72 ALA A N 1
ATOM 541 C CA . ALA A 1 72 ? -10.771 4.335 6.430 1.00 96.38 72 ALA A CA 1
ATOM 542 C C . ALA A 1 72 ? -10.758 5.847 6.167 1.00 96.38 72 ALA A C 1
ATOM 544 O O . ALA A 1 72 ? -10.136 6.323 5.220 1.00 96.38 72 ALA A O 1
ATOM 545 N N . ARG A 1 73 ? -11.425 6.606 7.037 1.00 96.62 73 ARG A N 1
ATOM 546 C CA . ARG A 1 73 ? -11.509 8.076 6.985 1.00 96.62 73 ARG A CA 1
ATOM 547 C C . ARG A 1 73 ? -10.793 8.762 8.142 1.00 96.62 73 ARG A C 1
ATOM 549 O O . ARG A 1 73 ? -10.812 9.988 8.247 1.00 96.62 73 ARG A O 1
ATOM 556 N N . SER A 1 74 ? -10.209 7.978 9.042 1.00 97.31 74 SER A N 1
ATOM 557 C CA . SER A 1 74 ? -9.450 8.483 10.176 1.00 97.31 74 SER A CA 1
ATOM 558 C C . SER A 1 74 ? -8.364 7.506 10.611 1.00 97.31 74 SER A C 1
ATOM 560 O O . SER A 1 74 ? -8.442 6.302 10.357 1.00 97.31 74 SER A O 1
ATOM 562 N N . TYR A 1 75 ? -7.369 8.026 11.325 1.00 96.25 75 TYR A N 1
ATOM 563 C CA . TYR A 1 75 ? -6.354 7.216 12.000 1.00 96.25 75 TYR A CA 1
ATOM 564 C C . TYR A 1 75 ? -6.970 6.137 12.909 1.00 96.25 75 TYR A C 1
ATOM 566 O O . TYR A 1 75 ? -6.538 4.983 12.892 1.00 96.25 75 TYR A O 1
ATOM 574 N N . ASP A 1 76 ? -8.004 6.494 13.674 1.00 96.44 76 ASP A N 1
ATOM 575 C CA . ASP A 1 76 ? -8.634 5.583 14.632 1.00 96.44 76 ASP A CA 1
ATOM 576 C C . ASP A 1 76 ? -9.359 4.428 13.934 1.00 96.44 76 ASP A C 1
ATOM 578 O O . ASP A 1 76 ? -9.282 3.289 14.396 1.00 96.44 76 ASP A O 1
ATOM 582 N N . GLU A 1 77 ? -10.006 4.684 12.793 1.00 96.12 77 GLU A N 1
ATOM 583 C CA . GLU A 1 77 ? -10.619 3.628 11.979 1.00 96.12 77 GLU A CA 1
ATOM 584 C C . GLU A 1 77 ? -9.574 2.626 11.469 1.00 96.12 77 GLU A C 1
ATOM 586 O O . GLU A 1 77 ? -9.816 1.417 11.509 1.00 96.12 77 GLU A O 1
ATOM 591 N N . VAL A 1 78 ? -8.382 3.091 11.073 1.00 95.56 78 VAL A N 1
ATOM 592 C CA . VAL A 1 78 ? -7.275 2.201 10.680 1.00 95.56 78 VAL A CA 1
ATOM 593 C C . VAL A 1 78 ? -6.815 1.339 11.858 1.00 95.56 78 VAL A C 1
ATOM 595 O O . VAL A 1 78 ? -6.638 0.126 11.714 1.00 95.56 78 VAL A O 1
ATOM 598 N N . MET A 1 79 ? -6.659 1.939 13.041 1.00 93.75 79 MET A N 1
ATOM 599 C CA . MET A 1 79 ? -6.273 1.214 14.256 1.00 93.75 79 MET A CA 1
ATOM 600 C C . MET A 1 79 ? -7.313 0.159 14.648 1.00 93.75 79 MET A C 1
ATOM 602 O O . MET A 1 79 ? -6.962 -0.962 15.020 1.00 93.75 79 MET A O 1
ATOM 606 N N . GLN A 1 80 ? -8.600 0.480 14.519 1.00 92.81 80 GLN A N 1
ATOM 607 C CA . GLN A 1 80 ? -9.689 -0.450 14.810 1.00 92.81 80 GLN A CA 1
ATOM 608 C C . GLN A 1 80 ? -9.786 -1.579 13.782 1.00 92.81 80 GLN A C 1
ATOM 610 O O . GLN A 1 80 ? -10.024 -2.725 14.175 1.00 92.81 80 GLN A O 1
ATOM 615 N N . ALA A 1 81 ? -9.564 -1.301 12.493 1.00 88.88 81 ALA A N 1
ATOM 616 C CA . ALA A 1 81 ? -9.534 -2.316 11.436 1.00 88.88 81 ALA A CA 1
ATOM 617 C C . ALA A 1 81 ? -8.483 -3.403 11.727 1.00 88.88 81 ALA A C 1
ATOM 619 O O . ALA A 1 81 ? -8.731 -4.594 11.514 1.00 88.88 81 ALA A O 1
ATOM 620 N N . GLY A 1 82 ? -7.349 -3.000 12.312 1.00 79.94 82 GLY A N 1
ATOM 621 C CA . GLY A 1 82 ? -6.297 -3.902 12.779 1.00 79.94 82 GLY A CA 1
ATOM 622 C C . GLY A 1 82 ? -6.738 -4.930 13.822 1.00 79.94 82 GLY A C 1
ATOM 623 O O . GLY A 1 82 ? -6.238 -6.055 13.808 1.00 79.94 82 GLY A O 1
ATOM 624 N N . ASN A 1 83 ? -7.713 -4.566 14.658 1.00 67.56 83 ASN A N 1
ATOM 625 C CA . ASN A 1 83 ? -8.201 -5.371 15.781 1.00 67.56 83 ASN A CA 1
ATOM 626 C C . ASN A 1 83 ? -9.478 -6.163 15.442 1.00 67.56 83 ASN A C 1
ATOM 628 O O . ASN A 1 83 ? -9.821 -7.136 16.111 1.00 67.56 83 ASN A O 1
ATOM 632 N N . SER A 1 84 ? -10.231 -5.741 14.422 1.00 59.09 84 SER A N 1
ATOM 633 C CA . SER A 1 84 ? -11.605 -6.212 14.190 1.00 59.09 84 SER A CA 1
ATOM 634 C C . SER A 1 84 ? -11.738 -7.336 13.155 1.00 59.09 84 SER A C 1
ATOM 636 O O . SER A 1 84 ? -12.753 -8.039 13.161 1.00 59.09 84 SER A O 1
ATOM 638 N N . SER A 1 85 ? -10.716 -7.613 12.331 1.00 54.88 85 SER A N 1
ATOM 639 C CA . SER A 1 85 ? -10.829 -8.619 11.253 1.00 54.88 85 SER A CA 1
ATOM 640 C C . SER A 1 85 ? -11.077 -10.065 11.738 1.00 54.88 85 SER A C 1
ATOM 642 O O . SER A 1 85 ? -11.548 -10.903 10.967 1.00 54.88 85 SER A O 1
ATOM 644 N N . ARG A 1 86 ? -10.840 -10.371 13.025 1.00 51.84 86 ARG A N 1
ATOM 645 C CA . ARG A 1 86 ? -11.170 -11.682 13.618 1.00 51.84 86 ARG A CA 1
ATOM 646 C C . ARG A 1 86 ? -12.673 -11.956 13.722 1.00 51.84 86 ARG A C 1
ATOM 648 O O . ARG A 1 86 ? -13.057 -13.120 13.729 1.00 51.84 86 ARG A O 1
ATOM 655 N N . ARG A 1 87 ? -13.532 -10.930 13.782 1.00 47.62 87 ARG A N 1
ATOM 656 C CA . ARG A 1 87 ? -14.978 -11.124 14.019 1.00 47.62 87 ARG A CA 1
ATOM 657 C C . ARG A 1 87 ? -15.780 -11.550 12.788 1.00 47.62 87 ARG A C 1
ATOM 659 O O . ARG A 1 87 ? -16.878 -12.059 12.957 1.00 47.62 87 ARG A O 1
ATOM 666 N N . SER A 1 88 ? -15.254 -11.385 11.573 1.00 49.16 88 SER A N 1
ATOM 667 C CA . SER A 1 88 ? -16.044 -11.596 10.347 1.00 49.16 88 SER A CA 1
ATOM 668 C C . SER A 1 88 ? -15.887 -12.981 9.699 1.00 49.16 88 SER A C 1
ATOM 670 O O . SER A 1 88 ? -16.475 -13.214 8.647 1.00 49.16 88 SER A O 1
ATOM 672 N N . ARG A 1 89 ? -15.109 -13.912 10.276 1.00 48.81 89 ARG A N 1
ATOM 673 C CA . ARG A 1 89 ? -14.862 -15.252 9.692 1.00 48.81 89 ARG A CA 1
ATOM 674 C C . ARG A 1 89 ? -15.760 -16.366 10.250 1.00 48.81 89 ARG A C 1
ATOM 676 O O . ARG A 1 89 ? -15.348 -17.521 10.306 1.00 48.81 89 ARG A O 1
ATOM 683 N N . HIS A 1 90 ? -16.971 -16.031 10.681 1.00 38.47 90 HIS A N 1
ATOM 684 C CA . HIS A 1 90 ? -18.018 -17.010 10.991 1.00 38.47 90 HIS A CA 1
ATOM 685 C C . HIS A 1 90 ? -19.218 -16.767 10.075 1.00 38.47 90 HIS A C 1
ATOM 687 O O . HIS A 1 90 ? -20.206 -16.175 10.497 1.00 38.47 90 HIS A O 1
ATOM 693 N N . VAL A 1 91 ? -19.083 -17.198 8.819 1.00 37.16 91 VAL A N 1
ATOM 694 C CA . VAL A 1 91 ? -20.185 -17.592 7.931 1.00 37.16 91 VAL A CA 1
ATOM 695 C C . VAL A 1 91 ? -19.703 -18.793 7.132 1.00 37.16 91 VAL A C 1
ATOM 697 O O 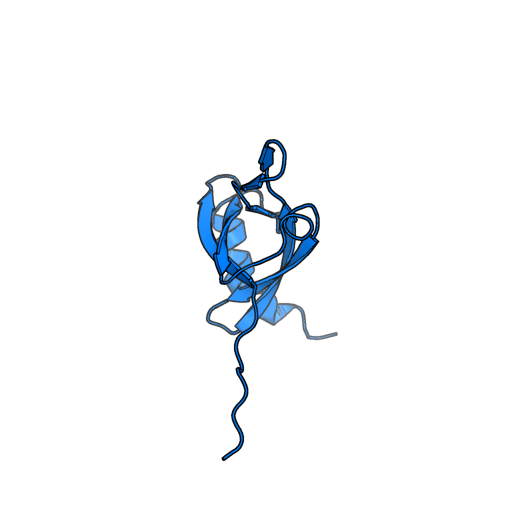. VAL A 1 91 ? -18.554 -18.715 6.638 1.00 37.16 91 VAL A O 1
#

Radius of gyration: 14.93 Å; chains: 1; bounding box: 44×40×31 Å

Secondary structure (DSSP, 8-state):
---------EEEEEEE-TTS-EEEEEES---GGGSSSEEEEEEPTT--EEEEEEEEEEETTEEEEEEEE-S-SSHHHHHHHHHHGGGG---

Sequence (91 aa):
MICAHMDEVGFMVRSISREGAIDVLPVGNVRMAARQLQPVRITTREECKIPGLLDGDRQGNDVSAMRVDIGARSYDEVMQAGNSSRRSRHV

Organism: Escherichia coli (NCBI:txid562)